Protein AF-A0A2N5U3Z6-F1 (afdb_monomer_lite)

Radius of gyration: 29.04 Å; chains: 1; bounding box: 116×33×48 Å

pLDDT: mean 81.66, std 21.19, range [35.41, 98.62]

Sequence (120 aa):
MEQDHVSVTTAPGPGIQDKLATPISTPFEHVRKAMAEKLLVKTNQSAFGGKLQAPIRLVWNSRLSSTAGRAKLDSWDENSRNHIKDQSTIELSICILHNPERLRKTLVHELCHVAFWVID

Organism: NCBI:txid200324

Structure (mmCIF, N/CA/C/O backbone):
data_AF-A0A2N5U3Z6-F1
#
_entry.id   AF-A0A2N5U3Z6-F1
#
loop_
_atom_site.group_PDB
_atom_site.id
_atom_site.type_symbol
_atom_site.label_atom_id
_atom_site.label_alt_id
_atom_site.label_comp_id
_atom_site.label_asym_id
_atom_site.label_entity_id
_atom_site.label_seq_id
_atom_site.pdbx_PDB_ins_code
_atom_site.Cartn_x
_atom_site.Cartn_y
_atom_site.Cartn_z
_atom_site.occupancy
_atom_site.B_iso_or_equiv
_atom_site.auth_seq_id
_atom_site.auth_comp_id
_atom_site.auth_asym_id
_atom_site.auth_atom_id
_atom_site.pdbx_PDB_model_num
ATOM 1 N N . MET A 1 1 ? -87.912 -17.569 23.025 1.00 38.12 1 MET A N 1
ATOM 2 C CA . MET A 1 1 ? -87.402 -18.945 22.893 1.00 38.12 1 MET A CA 1
ATOM 3 C C . MET A 1 1 ? -85.901 -18.843 22.810 1.00 38.12 1 MET A C 1
ATOM 5 O O . MET A 1 1 ? -85.441 -18.073 21.981 1.00 38.12 1 MET A O 1
ATOM 9 N N . GLU A 1 2 ? -85.263 -19.504 23.778 1.00 38.09 2 GLU A N 1
ATOM 10 C CA . GLU A 1 2 ? -83.838 -19.835 23.979 1.00 38.09 2 GLU A CA 1
ATOM 11 C C . GLU A 1 2 ? -82.773 -18.772 23.613 1.00 38.09 2 GLU A C 1
ATOM 13 O O . GLU A 1 2 ? -82.687 -18.328 22.476 1.00 38.09 2 GLU A O 1
ATOM 18 N N . GLN A 1 3 ? -82.046 -18.179 24.579 1.00 35.41 3 GLN A N 1
ATOM 19 C CA . GLN A 1 3 ? -80.854 -18.704 25.304 1.00 35.41 3 GLN A CA 1
ATOM 20 C C . GLN A 1 3 ? -79.721 -19.091 24.323 1.00 35.41 3 GLN A C 1
ATOM 22 O O . GLN A 1 3 ? -79.964 -19.816 23.373 1.00 35.41 3 GLN A O 1
ATOM 27 N N . ASP A 1 4 ? -78.511 -18.522 24.394 1.00 40.28 4 ASP A N 1
ATOM 28 C CA . ASP A 1 4 ? -77.529 -18.815 25.445 1.00 40.28 4 ASP A CA 1
ATOM 29 C C . ASP A 1 4 ? -76.443 -17.735 25.666 1.00 40.28 4 ASP A C 1
ATOM 31 O O . ASP A 1 4 ? -76.099 -16.931 24.799 1.00 40.28 4 ASP A O 1
ATOM 35 N N . HIS A 1 5 ? -75.904 -17.781 26.886 1.00 45.88 5 HIS A N 1
ATOM 36 C CA . HIS A 1 5 ? -74.808 -17.011 27.478 1.00 45.88 5 HIS A CA 1
ATOM 37 C C . HIS A 1 5 ? -73.440 -17.210 26.793 1.00 45.88 5 HIS A C 1
ATOM 39 O O . HIS A 1 5 ? -73.171 -18.290 26.288 1.00 45.88 5 HIS A O 1
ATOM 45 N N . VAL A 1 6 ? -72.525 -16.234 26.932 1.00 49.12 6 VAL A N 1
ATOM 46 C CA . VAL A 1 6 ? -71.198 -16.391 27.588 1.00 49.12 6 VAL A CA 1
ATOM 47 C C . VAL A 1 6 ? -70.549 -15.009 27.780 1.00 49.12 6 VAL A C 1
ATOM 49 O O . VAL A 1 6 ? -70.332 -14.263 26.828 1.00 49.12 6 VAL A O 1
ATOM 52 N N . SER A 1 7 ? -70.193 -14.697 29.028 1.00 45.12 7 SER A N 1
ATOM 53 C CA . SER A 1 7 ? -69.291 -13.600 29.401 1.00 45.12 7 SER A CA 1
ATOM 54 C C . SER A 1 7 ? -67.850 -14.112 29.458 1.00 45.12 7 SER A C 1
ATOM 56 O O . SER A 1 7 ? -67.602 -15.133 30.095 1.00 45.12 7 SER A O 1
ATOM 58 N N . VAL A 1 8 ? -66.890 -13.371 28.892 1.00 44.84 8 VAL A N 1
ATOM 59 C CA . VAL A 1 8 ? -65.457 -13.516 29.207 1.00 44.84 8 VAL A CA 1
ATOM 60 C C . VAL A 1 8 ? -64.834 -12.137 29.425 1.00 44.84 8 VAL A C 1
ATOM 62 O O . VAL A 1 8 ? -64.752 -11.309 28.522 1.00 44.84 8 VAL A O 1
ATOM 65 N N . THR A 1 9 ? -64.388 -11.919 30.659 1.00 44.44 9 THR A N 1
ATOM 66 C CA . THR A 1 9 ? -63.453 -10.874 31.087 1.00 44.44 9 THR A CA 1
ATOM 67 C C . THR A 1 9 ? -62.024 -11.376 30.889 1.00 44.44 9 THR A C 1
ATOM 69 O O . THR A 1 9 ? -61.702 -12.418 31.448 1.00 44.44 9 THR A O 1
ATOM 72 N N . THR A 1 10 ? -61.148 -10.609 30.224 1.00 42.12 10 THR A N 1
ATOM 73 C CA . THR A 1 10 ? -59.681 -10.670 30.424 1.00 42.12 10 THR A CA 1
ATOM 74 C C . THR A 1 10 ? -58.994 -9.343 30.052 1.00 42.12 10 THR A C 1
ATOM 76 O O . THR A 1 10 ? -59.440 -8.625 29.165 1.00 42.12 10 THR A O 1
ATOM 79 N N . ALA A 1 11 ? -57.933 -9.043 30.804 1.00 52.56 11 ALA A N 1
ATOM 80 C CA . ALA A 1 11 ? -57.215 -7.784 31.049 1.00 52.56 11 ALA A CA 1
ATOM 81 C C . ALA A 1 11 ? -56.402 -7.181 29.867 1.00 52.56 11 ALA A C 1
ATOM 83 O O . ALA A 1 11 ? -56.192 -7.861 28.863 1.00 52.56 11 ALA A O 1
ATOM 84 N N . PRO A 1 12 ? -55.883 -5.932 29.984 1.00 48.81 12 PRO A N 1
ATOM 85 C CA . PRO A 1 12 ? -54.998 -5.338 28.981 1.00 48.81 12 PRO A CA 1
ATOM 86 C C . PRO A 1 12 ? -53.585 -5.937 29.074 1.00 48.81 12 PRO A C 1
ATOM 88 O O . PRO A 1 12 ? -52.981 -5.983 30.147 1.00 48.81 12 PRO A O 1
ATOM 91 N N . GLY A 1 13 ? -53.064 -6.414 27.942 1.00 42.12 13 GLY A N 1
ATOM 92 C CA . GLY A 1 13 ? -51.723 -6.992 27.846 1.00 42.12 13 GLY A CA 1
ATOM 93 C C . GLY A 1 13 ? -50.605 -5.942 27.984 1.00 42.12 13 GLY A C 1
ATOM 94 O O . GLY A 1 13 ? -50.789 -4.795 27.570 1.00 42.12 13 GLY A O 1
ATOM 95 N N . PRO A 1 14 ? -49.443 -6.314 28.553 1.00 49.09 14 PRO A N 1
ATOM 96 C CA . PRO A 1 14 ? -48.327 -5.410 28.790 1.00 49.09 14 PRO A CA 1
ATOM 97 C C . PRO A 1 14 ? -47.526 -5.177 27.504 1.00 49.09 14 PRO A C 1
ATOM 99 O O . PRO A 1 14 ? -47.238 -6.106 26.750 1.00 49.09 14 PRO A O 1
ATOM 102 N N . GLY A 1 15 ? -47.134 -3.923 27.277 1.00 52.59 15 GLY A N 1
ATOM 103 C CA . GLY A 1 15 ? -46.203 -3.559 26.217 1.00 52.59 15 GLY A CA 1
ATOM 104 C C . GLY A 1 15 ? -44.857 -4.259 26.398 1.00 52.59 15 GLY A C 1
ATOM 105 O O . GLY A 1 15 ? -44.221 -4.139 27.445 1.00 52.59 15 GLY A O 1
ATOM 106 N N . ILE A 1 16 ? -44.413 -4.955 25.355 1.00 53.59 16 ILE A N 1
ATOM 107 C CA . ILE A 1 16 ? -43.042 -5.442 25.230 1.00 53.59 16 ILE A CA 1
ATOM 108 C C . ILE A 1 16 ? -42.375 -4.600 24.147 1.00 53.59 16 ILE A C 1
ATOM 110 O O . ILE A 1 16 ? -42.789 -4.585 22.993 1.00 53.59 16 ILE A O 1
ATOM 114 N N . GLN A 1 17 ? -41.377 -3.832 24.574 1.00 48.34 17 GLN A N 1
ATOM 115 C CA . GLN A 1 17 ? -40.501 -3.046 23.717 1.00 48.34 17 GLN A CA 1
ATOM 116 C C . GLN A 1 17 ? -39.591 -4.003 22.947 1.00 48.34 17 GLN A C 1
ATOM 118 O O . GLN A 1 17 ? -38.734 -4.654 23.550 1.00 48.34 17 GLN A O 1
ATOM 123 N N . ASP A 1 18 ? -39.737 -4.057 21.625 1.00 44.53 18 ASP A N 1
ATOM 124 C CA . ASP A 1 18 ? -38.755 -4.702 20.761 1.00 44.53 18 ASP A CA 1
ATOM 125 C C . ASP A 1 18 ? -37.433 -3.927 20.826 1.00 44.53 18 ASP A C 1
ATOM 127 O O . ASP A 1 18 ? -37.266 -2.842 20.262 1.00 44.53 18 ASP A O 1
ATOM 131 N N . LYS A 1 19 ? -36.464 -4.493 21.552 1.00 53.09 19 LYS A N 1
ATOM 132 C CA . LYS A 1 19 ? -35.059 -4.097 21.471 1.00 53.09 19 LYS A CA 1
ATOM 133 C C . LYS A 1 19 ? -34.556 -4.480 20.082 1.00 53.09 19 LYS A C 1
ATOM 135 O O . LYS A 1 19 ? -34.192 -5.629 19.846 1.00 53.09 19 LYS A O 1
ATOM 140 N N . LEU A 1 20 ? -34.518 -3.508 19.176 1.00 50.31 20 LEU A N 1
ATOM 141 C CA . LEU A 1 20 ? -33.838 -3.636 17.893 1.00 50.31 20 LEU A CA 1
ATOM 142 C C . LEU A 1 20 ? -32.348 -3.909 18.163 1.00 50.31 20 LEU A C 1
ATOM 144 O O . LEU A 1 20 ? -31.597 -3.010 18.542 1.00 50.31 20 LEU A O 1
ATOM 148 N N . ALA A 1 21 ? -31.931 -5.165 18.026 1.00 58.72 21 ALA A N 1
ATOM 149 C CA . ALA A 1 21 ? -30.528 -5.542 18.058 1.00 58.72 21 ALA A CA 1
ATOM 150 C C . ALA A 1 21 ? -29.836 -4.914 16.842 1.00 58.72 21 ALA A C 1
ATOM 152 O O . ALA A 1 21 ? -30.020 -5.348 15.705 1.00 58.72 21 ALA A O 1
ATOM 153 N N . THR A 1 22 ? -29.057 -3.863 17.074 1.00 57.59 22 THR A N 1
ATOM 154 C CA . THR A 1 22 ? -28.168 -3.285 16.067 1.00 57.59 22 THR A CA 1
ATOM 155 C C . THR A 1 22 ? -27.169 -4.363 15.632 1.00 57.59 22 THR A C 1
ATOM 157 O O . THR A 1 22 ? -26.564 -4.995 16.505 1.00 57.59 22 THR A O 1
ATOM 160 N N . PRO A 1 23 ? -26.945 -4.602 14.326 1.00 59.88 23 PRO A N 1
ATOM 161 C CA . PRO A 1 23 ? -25.887 -5.508 13.903 1.00 59.88 23 PRO A CA 1
ATOM 162 C C . PRO A 1 23 ? -24.553 -4.958 14.411 1.00 59.88 23 PRO A C 1
ATOM 164 O O . PRO A 1 23 ? -24.196 -3.810 14.138 1.00 59.88 23 PRO A O 1
ATOM 167 N N . ILE A 1 24 ? -23.832 -5.769 15.186 1.00 60.44 24 ILE A N 1
ATOM 168 C CA . ILE A 1 24 ? -22.497 -5.439 15.685 1.00 60.44 24 ILE A CA 1
ATOM 169 C C . ILE A 1 24 ? -21.577 -5.326 14.464 1.00 60.44 24 ILE A C 1
ATOM 171 O O . ILE A 1 24 ? -21.066 -6.320 13.952 1.00 60.44 24 ILE A O 1
ATOM 175 N N . SER A 1 25 ? -21.404 -4.108 13.953 1.00 81.12 25 SER A N 1
ATOM 176 C CA . SER A 1 25 ? -20.427 -3.819 12.907 1.00 81.12 25 SER A CA 1
ATOM 177 C C . SER A 1 25 ? -19.033 -3.989 13.502 1.00 81.12 25 SER A C 1
ATOM 179 O O . SER A 1 25 ? -18.674 -3.298 14.455 1.00 81.12 25 SER A O 1
ATOM 181 N N . THR A 1 26 ? -18.229 -4.896 12.948 1.00 85.38 26 THR A N 1
ATOM 182 C CA . THR A 1 26 ? -16.824 -5.058 13.347 1.00 85.38 26 THR A CA 1
ATOM 183 C C . THR A 1 26 ? -16.079 -3.726 13.186 1.00 85.38 26 THR A C 1
ATOM 185 O O . THR A 1 26 ? -16.139 -3.156 12.090 1.00 85.38 26 THR A O 1
ATOM 188 N N . PRO A 1 27 ? -15.367 -3.220 14.215 1.00 92.38 27 PRO A N 1
ATOM 189 C CA . PRO A 1 27 ? -14.646 -1.954 14.106 1.00 92.38 27 PRO A CA 1
ATOM 190 C C . PRO A 1 27 ? -13.585 -1.997 13.004 1.00 92.38 27 PRO A C 1
ATOM 192 O O . PRO A 1 27 ? -12.945 -3.032 12.781 1.00 92.38 27 PRO A O 1
ATOM 195 N N . PHE A 1 28 ? -13.381 -0.868 12.325 1.00 93.94 28 PHE A N 1
ATOM 196 C CA . PHE A 1 28 ? -12.492 -0.776 11.168 1.00 93.94 28 PHE A CA 1
ATOM 197 C C . PHE A 1 28 ? -11.056 -1.213 11.493 1.00 93.94 28 PHE A C 1
ATOM 199 O O . PHE A 1 28 ? -10.415 -1.892 10.695 1.00 93.94 28 PHE A O 1
ATOM 206 N N . GLU A 1 29 ? -10.562 -0.889 12.684 1.00 93.50 29 GLU A N 1
ATOM 207 C CA . GLU A 1 29 ? -9.216 -1.208 13.158 1.00 93.50 29 GLU A CA 1
ATOM 208 C C . GLU A 1 29 ? -8.917 -2.710 13.124 1.00 93.50 29 GLU A C 1
ATOM 210 O O . GLU A 1 29 ? -7.779 -3.096 12.838 1.00 93.50 29 GLU A O 1
ATOM 215 N N . HIS A 1 30 ? -9.934 -3.545 13.361 1.00 94.38 30 HIS A N 1
ATOM 216 C CA . HIS A 1 30 ? -9.818 -5.004 13.338 1.00 94.38 30 HIS A CA 1
ATOM 217 C C . HIS A 1 30 ? -9.769 -5.560 11.912 1.00 94.38 30 HIS A C 1
ATOM 219 O O . HIS A 1 30 ? -9.145 -6.590 11.672 1.00 94.38 30 HIS A O 1
ATOM 225 N N . VAL A 1 31 ? -10.393 -4.873 10.950 1.00 96.00 31 VAL A N 1
ATOM 226 C CA . VAL A 1 31 ? -10.525 -5.356 9.565 1.00 96.00 31 VAL A CA 1
ATOM 227 C C . VAL A 1 31 ? -9.588 -4.658 8.579 1.00 96.00 31 VAL A C 1
ATOM 229 O O . VAL A 1 31 ? -9.389 -5.160 7.474 1.00 96.00 31 VAL A O 1
ATOM 232 N N . ARG A 1 32 ? -8.969 -3.528 8.950 1.00 96.50 32 ARG A N 1
ATOM 233 C CA . ARG A 1 32 ? -8.189 -2.672 8.035 1.00 96.50 32 ARG A CA 1
ATOM 234 C C . ARG A 1 32 ? -7.042 -3.391 7.332 1.00 96.50 32 ARG A C 1
ATOM 236 O O . ARG A 1 32 ? -6.798 -3.122 6.161 1.00 96.50 32 ARG A O 1
ATOM 243 N N . LYS A 1 33 ? -6.359 -4.318 8.015 1.00 97.38 33 LYS A N 1
ATOM 244 C CA . LYS A 1 33 ? -5.234 -5.069 7.434 1.00 97.38 33 LYS A CA 1
ATOM 245 C C . LYS A 1 33 ? -5.719 -5.995 6.320 1.00 97.38 33 LYS A C 1
ATOM 247 O O . LYS A 1 33 ? -5.291 -5.854 5.180 1.00 97.38 33 LYS A O 1
ATOM 252 N N . ALA A 1 34 ? -6.706 -6.836 6.630 1.00 97.19 34 ALA A N 1
ATOM 253 C CA . ALA A 1 34 ? -7.331 -7.730 5.659 1.00 97.19 34 ALA A CA 1
ATOM 254 C C . ALA A 1 34 ? -8.008 -6.957 4.511 1.00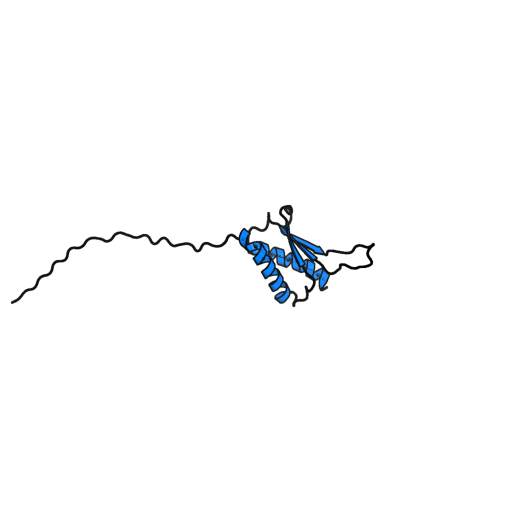 97.19 34 ALA A C 1
ATOM 256 O O . ALA A 1 34 ? -7.995 -7.390 3.361 1.00 97.19 34 ALA A O 1
ATOM 257 N N . MET A 1 35 ? -8.593 -5.793 4.803 1.00 97.88 35 MET A N 1
ATOM 258 C CA . MET A 1 35 ? -9.157 -4.911 3.783 1.00 97.88 35 MET A CA 1
ATOM 259 C C . MET A 1 35 ? -8.078 -4.372 2.837 1.00 97.88 35 MET A C 1
ATOM 261 O O . MET A 1 35 ? -8.301 -4.366 1.629 1.00 97.88 35 MET A O 1
ATOM 265 N N . ALA A 1 36 ? -6.925 -3.942 3.360 1.00 98.44 36 ALA A N 1
ATOM 266 C CA . ALA A 1 36 ? -5.812 -3.448 2.551 1.00 98.44 36 ALA A CA 1
ATOM 267 C C . ALA A 1 36 ? -5.253 -4.539 1.627 1.00 98.44 36 ALA A C 1
ATOM 269 O O . ALA A 1 36 ? -5.069 -4.292 0.440 1.00 98.44 36 ALA A O 1
ATOM 270 N N . GLU A 1 37 ? -5.067 -5.759 2.133 1.00 98.25 37 GLU A N 1
ATOM 271 C CA . GLU A 1 37 ? -4.611 -6.904 1.331 1.00 98.25 37 GLU A CA 1
ATOM 272 C C . GLU A 1 37 ? -5.585 -7.226 0.190 1.00 98.25 37 GLU A C 1
ATOM 274 O O . GLU A 1 37 ? -5.190 -7.294 -0.975 1.00 98.25 37 GLU A O 1
ATOM 279 N N . LYS A 1 38 ? -6.885 -7.342 0.498 1.00 98.25 38 LYS A N 1
ATOM 280 C CA . LYS A 1 38 ? -7.926 -7.569 -0.520 1.00 98.25 38 LYS A CA 1
ATOM 281 C C . LYS A 1 38 ? -7.954 -6.453 -1.557 1.00 98.25 38 LYS A C 1
ATOM 283 O O . LYS A 1 38 ? -8.115 -6.713 -2.750 1.00 98.25 38 LYS A O 1
ATOM 288 N N . LEU A 1 39 ? -7.818 -5.207 -1.108 1.00 98.44 39 LEU A N 1
ATOM 289 C CA . LEU A 1 39 ? -7.819 -4.053 -1.990 1.00 98.44 39 LEU A CA 1
ATOM 290 C C . LEU A 1 39 ? -6.592 -4.035 -2.902 1.00 98.44 39 LEU A C 1
ATOM 292 O O . LEU A 1 39 ? -6.745 -3.717 -4.078 1.00 98.44 39 LEU A O 1
ATOM 296 N N . LEU A 1 40 ? -5.414 -4.409 -2.402 1.00 98.38 40 LEU A N 1
ATOM 297 C CA . LEU A 1 40 ? -4.207 -4.527 -3.213 1.00 98.38 40 LEU A CA 1
ATOM 298 C C . LEU A 1 40 ? -4.414 -5.537 -4.340 1.00 98.38 40 LEU A C 1
ATOM 300 O O . LEU A 1 40 ? -4.242 -5.183 -5.504 1.00 98.38 40 LEU A O 1
ATOM 304 N N . VAL A 1 41 ? -4.856 -6.756 -4.010 1.00 97.75 41 VAL A N 1
ATOM 305 C CA . VAL A 1 41 ? -5.094 -7.818 -5.004 1.00 97.75 41 VAL A CA 1
ATOM 306 C C . VAL A 1 41 ? -6.111 -7.363 -6.049 1.00 97.75 41 VAL A C 1
ATOM 308 O O . VAL A 1 41 ? -5.851 -7.446 -7.249 1.00 97.75 41 VAL A O 1
ATOM 311 N N . LYS A 1 42 ? -7.244 -6.809 -5.600 1.00 98.25 42 LYS A N 1
ATOM 312 C CA . LYS A 1 42 ? -8.291 -6.307 -6.495 1.00 98.25 42 LYS A CA 1
ATOM 313 C C . LYS A 1 42 ? -7.780 -5.192 -7.406 1.00 98.25 42 LYS A C 1
ATOM 315 O O . LYS A 1 42 ? -8.104 -5.175 -8.592 1.00 98.25 42 LYS A O 1
ATOM 320 N N . THR A 1 43 ? -7.013 -4.250 -6.864 1.00 98.25 43 THR A N 1
ATOM 321 C CA . THR A 1 43 ? -6.488 -3.112 -7.631 1.00 98.25 43 THR A CA 1
ATOM 322 C C . THR A 1 43 ? -5.450 -3.586 -8.645 1.00 98.25 43 THR A C 1
ATOM 324 O O . THR A 1 43 ? -5.525 -3.188 -9.802 1.00 98.25 43 THR A O 1
ATOM 327 N N . ASN A 1 44 ? -4.559 -4.511 -8.267 1.00 97.81 44 ASN A N 1
ATOM 328 C CA . ASN A 1 44 ? -3.609 -5.122 -9.197 1.00 97.81 44 ASN A CA 1
ATOM 329 C C . ASN A 1 44 ? -4.319 -5.780 -10.382 1.00 97.81 44 ASN A C 1
ATOM 331 O O . ASN A 1 44 ? -3.999 -5.495 -11.532 1.00 97.81 44 ASN A O 1
ATOM 335 N N . GLN A 1 45 ? -5.340 -6.594 -10.113 1.00 98.06 45 GLN A N 1
ATOM 336 C CA . GLN A 1 45 ? -6.099 -7.264 -11.168 1.00 98.06 45 GLN A CA 1
ATOM 337 C C . GLN A 1 45 ? -6.877 -6.282 -12.055 1.00 98.06 45 GLN A C 1
ATOM 339 O O . GLN A 1 45 ? -6.799 -6.371 -13.275 1.00 98.06 45 GLN A O 1
ATOM 344 N N . SER A 1 46 ? -7.628 -5.352 -11.458 1.00 97.56 46 SER A N 1
ATOM 345 C CA . SER A 1 46 ? -8.581 -4.512 -12.202 1.00 97.56 46 SER A CA 1
ATOM 346 C C . SER A 1 46 ? -7.973 -3.262 -12.838 1.00 97.56 46 SER A C 1
ATOM 348 O O . SER A 1 46 ? -8.393 -2.889 -13.927 1.00 97.56 46 SER A O 1
ATOM 350 N N . ALA A 1 47 ? -7.009 -2.611 -12.181 1.00 97.25 47 ALA A N 1
ATOM 351 C CA . ALA A 1 47 ? -6.425 -1.352 -12.648 1.00 97.25 47 ALA A CA 1
ATOM 352 C C . ALA A 1 47 ? -5.076 -1.550 -13.354 1.00 97.25 47 ALA A C 1
ATOM 354 O O . ALA A 1 47 ? -4.777 -0.835 -14.304 1.00 97.25 47 ALA A O 1
ATOM 355 N N . PHE A 1 48 ? -4.276 -2.526 -12.914 1.00 96.44 48 PHE A N 1
ATOM 356 C CA . PHE A 1 48 ? -2.920 -2.751 -13.436 1.00 96.44 48 PHE A CA 1
ATOM 357 C C . PHE A 1 48 ? -2.795 -4.020 -14.291 1.00 96.44 48 PHE A C 1
ATOM 359 O O . PHE A 1 48 ? -1.701 -4.350 -14.743 1.00 96.44 48 PHE A O 1
ATOM 366 N N . GLY A 1 49 ? -3.893 -4.747 -14.523 1.00 96.44 49 GLY A N 1
ATOM 367 C CA . GLY A 1 49 ? -3.912 -5.953 -15.358 1.00 96.44 49 GLY A CA 1
ATOM 368 C C . GLY A 1 49 ? -3.027 -7.090 -14.836 1.00 96.44 49 GLY A C 1
ATOM 369 O O . GLY A 1 49 ? -2.500 -7.864 -15.628 1.00 96.44 49 GLY A O 1
ATOM 370 N N . GLY A 1 50 ? -2.805 -7.163 -13.520 1.00 95.62 50 GLY A N 1
ATOM 371 C CA . GLY A 1 50 ? -1.946 -8.170 -12.891 1.00 95.62 50 GLY A CA 1
ATOM 372 C C . GLY A 1 50 ? -0.446 -7.965 -13.127 1.00 95.62 50 GLY A C 1
ATOM 373 O O . GLY A 1 50 ? 0.333 -8.892 -12.914 1.00 95.62 50 GLY A O 1
ATOM 374 N N . LYS A 1 51 ? -0.025 -6.777 -13.575 1.00 94.19 51 LYS A N 1
ATOM 375 C CA . LYS A 1 51 ? 1.378 -6.482 -13.902 1.00 94.19 51 LYS A CA 1
ATOM 376 C C . LYS A 1 51 ? 2.259 -6.197 -12.680 1.00 94.19 51 LYS A C 1
ATOM 378 O O . LYS A 1 51 ? 3.477 -6.243 -12.805 1.00 94.19 51 LYS A O 1
ATOM 383 N N . LEU A 1 52 ? 1.686 -5.976 -11.491 1.00 93.00 52 LEU A N 1
ATOM 384 C CA . LEU A 1 52 ? 2.459 -5.912 -10.243 1.00 93.00 52 LEU A CA 1
ATOM 385 C C . LEU A 1 52 ? 2.742 -7.338 -9.744 1.00 93.00 52 LEU A C 1
ATOM 387 O O . LEU A 1 52 ? 2.055 -7.840 -8.854 1.00 93.00 52 LEU A O 1
ATOM 391 N N . GLN A 1 53 ? 3.684 -8.023 -10.398 1.00 86.44 53 GLN A N 1
ATOM 392 C CA . GLN A 1 53 ? 4.005 -9.440 -10.150 1.00 86.44 53 GLN A CA 1
ATOM 393 C C . GLN A 1 53 ? 5.001 -9.632 -8.999 1.00 86.44 53 GLN A C 1
ATOM 395 O O . GLN A 1 53 ? 4.966 -10.641 -8.297 1.00 86.44 53 GLN A O 1
ATOM 400 N N . ALA A 1 54 ? 5.865 -8.639 -8.798 1.00 86.19 54 ALA A N 1
ATOM 401 C CA . ALA A 1 54 ? 6.765 -8.547 -7.662 1.00 86.19 54 ALA A CA 1
ATOM 402 C C . ALA A 1 54 ? 5.983 -8.484 -6.332 1.00 86.19 54 ALA A C 1
ATOM 404 O O . ALA A 1 54 ? 4.959 -7.794 -6.254 1.00 86.19 54 ALA A O 1
ATOM 405 N N . PRO A 1 55 ? 6.457 -9.145 -5.258 1.00 88.44 55 PRO A N 1
ATOM 406 C CA . PRO A 1 55 ? 5.849 -9.016 -3.942 1.00 88.44 55 PRO A CA 1
ATOM 407 C C . PRO A 1 55 ? 5.828 -7.556 -3.469 1.00 88.44 55 PRO A C 1
ATOM 409 O O . PRO A 1 55 ? 6.868 -6.905 -3.368 1.00 88.44 55 PRO A O 1
ATOM 412 N N . ILE A 1 56 ? 4.646 -7.058 -3.101 1.00 94.69 56 ILE A N 1
ATOM 413 C CA . ILE A 1 56 ? 4.490 -5.753 -2.447 1.00 94.69 56 ILE A CA 1
ATOM 414 C C . ILE A 1 56 ? 4.291 -5.982 -0.950 1.00 94.69 56 ILE A C 1
ATOM 416 O O . ILE A 1 56 ? 3.312 -6.602 -0.531 1.00 94.69 56 ILE A O 1
ATOM 420 N N . ARG A 1 57 ? 5.204 -5.466 -0.124 1.00 95.75 57 ARG A N 1
ATOM 421 C CA . ARG A 1 57 ? 5.059 -5.492 1.336 1.00 95.75 57 ARG A CA 1
ATOM 422 C C . ARG A 1 57 ? 4.127 -4.384 1.801 1.00 95.75 57 ARG A C 1
ATOM 424 O O . ARG A 1 57 ? 4.408 -3.211 1.580 1.00 95.75 57 ARG A O 1
ATOM 431 N N . LEU A 1 58 ? 3.065 -4.749 2.515 1.00 97.50 58 LEU A N 1
ATOM 432 C CA . LEU A 1 58 ? 2.232 -3.800 3.252 1.00 97.50 58 LEU A CA 1
ATOM 433 C C . LEU A 1 58 ? 2.717 -3.686 4.699 1.00 97.50 58 LEU A C 1
ATOM 435 O O . LEU A 1 58 ? 2.686 -4.660 5.450 1.00 97.50 58 LEU A O 1
ATOM 439 N N . VAL A 1 59 ? 3.124 -2.486 5.108 1.00 97.56 59 VAL A N 1
ATOM 440 C CA . VAL A 1 59 ? 3.607 -2.204 6.466 1.00 97.56 59 VAL A CA 1
ATOM 441 C C . VAL A 1 59 ? 2.698 -1.179 7.131 1.00 97.56 59 VAL A C 1
ATOM 443 O O . VAL A 1 59 ? 2.436 -0.113 6.586 1.00 97.56 59 VAL A O 1
ATOM 446 N N . TRP A 1 60 ? 2.232 -1.475 8.343 1.00 97.75 60 TRP A N 1
ATOM 447 C CA . TRP A 1 60 ? 1.451 -0.534 9.147 1.00 97.75 60 TRP A CA 1
ATOM 448 C C . TRP A 1 60 ? 2.371 0.205 10.115 1.00 97.75 60 TRP A C 1
ATOM 450 O O . TRP A 1 60 ? 2.938 -0.409 11.016 1.00 97.75 60 TRP A O 1
ATOM 460 N N . ASN A 1 61 ? 2.510 1.516 9.937 1.00 96.88 61 ASN A N 1
ATOM 461 C CA . ASN A 1 61 ? 3.472 2.341 10.656 1.00 96.88 61 ASN A CA 1
ATOM 462 C C . ASN A 1 61 ? 2.751 3.334 11.586 1.00 96.88 61 ASN A C 1
ATOM 464 O O . ASN A 1 61 ? 2.002 4.201 11.134 1.00 96.88 61 ASN A O 1
ATOM 468 N N . SER A 1 62 ? 2.971 3.221 12.899 1.00 95.88 62 SER A N 1
ATOM 469 C CA . SER A 1 62 ? 2.430 4.156 13.903 1.00 95.88 62 SER A CA 1
ATOM 470 C C . SER A 1 62 ? 3.202 5.475 13.987 1.00 95.88 62 SER A C 1
ATOM 472 O O . SER A 1 62 ? 2.684 6.455 14.513 1.00 95.88 62 SER A O 1
ATOM 474 N N . ARG A 1 63 ? 4.426 5.526 13.450 1.00 95.62 63 ARG A N 1
ATOM 475 C CA . ARG A 1 63 ? 5.270 6.730 13.430 1.00 95.62 63 ARG A CA 1
ATOM 476 C C . ARG A 1 63 ? 4.967 7.641 12.241 1.00 95.62 63 ARG A C 1
ATOM 478 O O . ARG A 1 63 ? 5.427 8.778 12.221 1.00 95.62 63 ARG A O 1
ATOM 485 N N . LEU A 1 64 ? 4.213 7.159 11.251 1.00 94.69 64 LEU A N 1
ATOM 486 C CA . LEU A 1 64 ? 3.825 7.944 10.085 1.00 94.69 64 LEU A CA 1
ATOM 487 C C . LEU A 1 64 ? 2.661 8.875 10.463 1.00 94.69 64 LEU A C 1
ATOM 489 O O . LEU A 1 64 ? 1.501 8.478 10.415 1.00 94.69 64 LEU A O 1
ATOM 493 N N . SER A 1 65 ? 2.969 10.095 10.902 1.00 95.19 65 SER A N 1
ATOM 494 C CA . SER A 1 65 ? 1.980 11.068 11.402 1.00 95.19 65 SER A CA 1
ATOM 495 C C . SER A 1 65 ? 1.759 12.275 10.486 1.00 95.19 65 SER A C 1
ATOM 497 O O . SER A 1 65 ? 0.798 13.013 10.684 1.00 95.19 65 SER A O 1
ATOM 499 N N . SER A 1 66 ? 2.601 12.467 9.469 1.00 96.38 66 SER A N 1
ATOM 500 C CA . SER A 1 66 ? 2.476 13.560 8.495 1.00 96.38 66 SER A CA 1
ATOM 501 C C . SER A 1 66 ? 1.793 13.144 7.189 1.00 96.38 66 SER A C 1
ATOM 503 O O . SER A 1 66 ? 1.182 13.984 6.531 1.00 96.38 66 SER A O 1
ATOM 505 N N . THR A 1 67 ? 1.858 11.863 6.809 1.00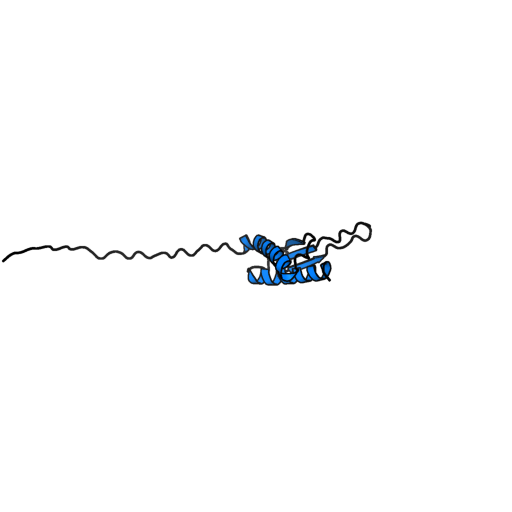 96.75 67 THR A N 1
ATOM 506 C CA . THR A 1 67 ? 1.238 11.337 5.582 1.00 96.75 67 THR A CA 1
ATOM 507 C C . THR A 1 67 ? 0.441 10.066 5.856 1.00 96.75 67 THR A C 1
ATOM 509 O O . THR A 1 67 ? 0.763 9.281 6.744 1.00 96.75 67 THR A O 1
ATOM 512 N N . ALA A 1 68 ? -0.638 9.853 5.099 1.00 98.00 68 ALA A N 1
ATOM 513 C CA . ALA A 1 68 ? -1.487 8.672 5.269 1.00 98.00 68 ALA A CA 1
ATOM 514 C C . ALA A 1 68 ? -0.818 7.383 4.755 1.00 98.00 68 ALA A C 1
ATOM 516 O O . ALA A 1 68 ? -1.123 6.298 5.253 1.00 98.00 68 ALA A O 1
ATOM 517 N N . GLY A 1 69 ? 0.087 7.511 3.784 1.00 98.19 69 GLY A N 1
ATOM 518 C CA . GLY A 1 69 ? 0.871 6.421 3.224 1.00 98.19 69 GLY A CA 1
ATOM 519 C C . GLY A 1 69 ? 2.164 6.914 2.574 1.00 98.19 69 GLY A C 1
ATOM 520 O O . GLY A 1 69 ? 2.410 8.126 2.514 1.00 98.19 69 GLY A O 1
ATOM 521 N N . ARG A 1 70 ? 3.014 5.960 2.181 1.00 97.75 70 ARG A N 1
ATOM 522 C CA . ARG A 1 70 ? 4.199 6.176 1.343 1.00 97.75 70 ARG A CA 1
ATOM 523 C C . ARG A 1 70 ? 4.624 4.879 0.653 1.00 97.75 70 ARG A C 1
ATOM 525 O O . ARG A 1 70 ? 4.800 3.864 1.326 1.00 97.75 70 ARG A O 1
ATOM 532 N N . ALA A 1 71 ? 4.880 4.934 -0.647 1.00 96.88 71 ALA A N 1
ATOM 533 C CA . ALA A 1 71 ? 5.526 3.868 -1.405 1.00 96.88 71 ALA A CA 1
ATOM 534 C C . ALA A 1 71 ? 7.062 3.997 -1.405 1.00 96.88 71 ALA A C 1
ATOM 536 O O . ALA A 1 71 ? 7.621 5.098 -1.412 1.00 96.88 71 ALA A O 1
ATOM 537 N N . LYS A 1 72 ? 7.745 2.853 -1.405 1.00 93.56 72 LYS A N 1
ATOM 538 C CA . LYS A 1 72 ? 9.196 2.709 -1.534 1.00 93.56 72 LYS A CA 1
ATOM 539 C C . LYS A 1 72 ? 9.483 1.596 -2.532 1.00 93.56 72 LYS A C 1
ATOM 541 O O . LYS A 1 72 ? 8.943 0.500 -2.388 1.00 93.56 72 LYS A O 1
ATOM 546 N N . LEU A 1 73 ? 10.343 1.869 -3.503 1.00 88.81 73 LEU A N 1
ATOM 547 C CA . LEU A 1 73 ? 11.022 0.816 -4.241 1.00 88.81 73 LEU A CA 1
ATOM 548 C C . LEU A 1 73 ? 12.229 0.398 -3.404 1.00 88.81 73 LEU A C 1
ATOM 550 O O . LEU A 1 73 ? 13.042 1.250 -3.040 1.00 88.81 73 LEU A O 1
ATOM 554 N N . ASP A 1 74 ? 12.330 -0.881 -3.059 1.00 81.44 74 ASP A N 1
ATOM 555 C CA . ASP A 1 74 ? 13.500 -1.380 -2.350 1.00 81.44 74 ASP A CA 1
ATOM 556 C C . ASP A 1 74 ? 14.627 -1.489 -3.386 1.00 81.44 74 ASP A C 1
ATOM 558 O O . ASP A 1 74 ? 14.743 -2.472 -4.109 1.00 81.44 74 ASP A O 1
ATOM 562 N N . SER A 1 75 ? 15.392 -0.409 -3.554 1.00 67.00 75 SER A N 1
ATOM 563 C CA . SER A 1 75 ? 16.416 -0.304 -4.589 1.00 67.00 75 SER A CA 1
ATOM 564 C C . SER A 1 75 ? 17.819 -0.547 -4.037 1.00 67.00 75 SER A C 1
ATOM 566 O O . SER A 1 75 ? 18.280 0.186 -3.168 1.00 67.00 75 SER A O 1
ATOM 568 N N . TRP A 1 76 ? 18.489 -1.512 -4.668 1.00 50.94 76 TRP A N 1
ATOM 569 C CA . TRP A 1 76 ? 19.838 -1.381 -5.235 1.00 50.94 76 TRP A CA 1
ATOM 570 C C . TRP A 1 76 ? 20.990 -1.073 -4.260 1.00 50.94 76 TRP A C 1
ATOM 572 O O . TRP A 1 76 ? 21.267 0.075 -3.927 1.00 50.94 76 TRP A O 1
ATOM 582 N N . ASP A 1 77 ? 21.717 -2.124 -3.875 1.00 50.25 77 ASP A N 1
ATOM 583 C CA . ASP A 1 77 ? 23.082 -2.012 -3.354 1.00 50.25 77 ASP A CA 1
ATOM 584 C C . ASP A 1 77 ? 24.049 -1.881 -4.542 1.00 50.25 77 ASP A C 1
ATOM 586 O O . ASP A 1 77 ? 24.149 -2.800 -5.353 1.00 50.25 77 ASP A O 1
ATOM 590 N N . GLU A 1 78 ? 24.758 -0.754 -4.655 1.00 52.75 78 GLU A N 1
ATOM 591 C CA . GLU A 1 78 ? 25.745 -0.540 -5.725 1.00 52.75 78 GLU A CA 1
ATOM 592 C C . GLU A 1 78 ? 26.937 -1.509 -5.642 1.00 52.75 78 GLU A C 1
ATOM 594 O O . GLU A 1 78 ? 27.578 -1.794 -6.653 1.00 52.75 78 GLU A O 1
ATOM 599 N N . ASN A 1 79 ? 27.224 -2.045 -4.448 1.00 58.69 79 ASN A N 1
ATOM 600 C CA . ASN A 1 79 ? 28.346 -2.955 -4.208 1.00 58.69 79 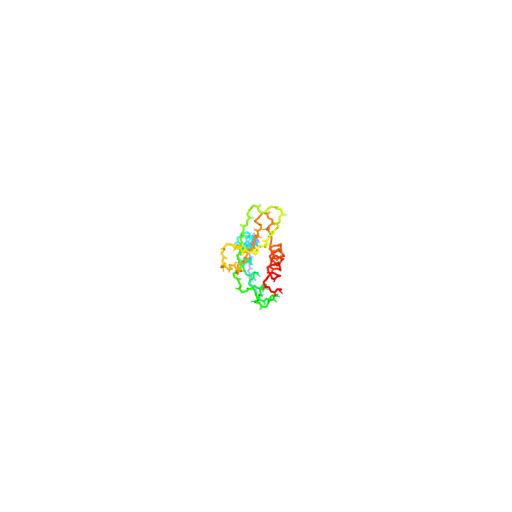ASN A CA 1
ATOM 601 C C . ASN A 1 79 ? 27.996 -4.415 -4.505 1.00 58.69 79 ASN A C 1
ATOM 603 O O . ASN A 1 79 ? 28.878 -5.228 -4.801 1.00 58.69 79 ASN A O 1
ATOM 607 N N . SER A 1 80 ? 26.711 -4.760 -4.467 1.00 53.78 80 SER A N 1
ATOM 608 C CA . SER A 1 80 ? 26.236 -6.090 -4.815 1.00 53.78 80 SER A CA 1
ATOM 609 C C . SER A 1 80 ? 25.799 -6.089 -6.274 1.00 53.78 80 SER A C 1
ATOM 611 O O . SER A 1 80 ? 24.742 -5.575 -6.618 1.00 53.78 80 SER A O 1
ATOM 613 N N . ARG A 1 81 ? 26.537 -6.783 -7.154 1.00 53.53 81 ARG A N 1
ATOM 614 C CA . ARG A 1 81 ? 26.102 -7.101 -8.540 1.00 53.53 81 ARG A CA 1
ATOM 615 C C . ARG A 1 81 ? 24.785 -7.903 -8.621 1.00 53.53 81 ARG A C 1
ATOM 617 O O . ARG A 1 81 ? 24.437 -8.408 -9.683 1.00 53.53 81 ARG A O 1
ATOM 624 N N . ASN A 1 82 ? 24.071 -8.057 -7.510 1.00 49.69 82 ASN A N 1
ATOM 625 C CA . ASN A 1 82 ? 22.793 -8.723 -7.406 1.00 49.69 82 ASN A CA 1
ATOM 626 C C . ASN A 1 82 ? 21.704 -7.656 -7.235 1.00 49.69 82 ASN A C 1
ATOM 628 O O . ASN A 1 82 ? 21.451 -7.167 -6.135 1.00 49.69 82 ASN A O 1
ATOM 632 N N . HIS A 1 83 ? 21.078 -7.271 -8.344 1.00 49.81 83 HIS A N 1
ATOM 633 C CA . HIS A 1 83 ? 19.871 -6.452 -8.332 1.00 49.81 83 HIS A CA 1
ATOM 634 C C . HIS A 1 83 ? 18.775 -7.162 -7.524 1.00 49.81 83 HIS A C 1
ATOM 636 O O . HIS A 1 83 ? 18.136 -8.076 -8.029 1.00 49.81 83 HIS A O 1
ATOM 642 N N . ILE A 1 84 ? 18.492 -6.707 -6.303 1.00 55.16 84 ILE A N 1
ATOM 643 C CA . ILE A 1 84 ? 17.203 -6.982 -5.654 1.00 55.16 84 ILE A CA 1
ATOM 644 C C . ILE A 1 84 ? 16.250 -5.885 -6.135 1.00 55.16 84 ILE A C 1
ATOM 646 O O . ILE A 1 84 ? 15.914 -4.977 -5.390 1.00 55.16 84 ILE A O 1
ATOM 650 N N . LYS A 1 85 ? 15.918 -5.874 -7.430 1.00 57.4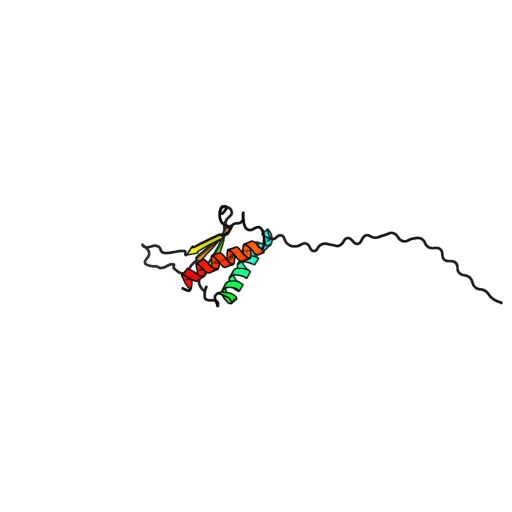4 85 LYS A N 1
ATOM 651 C CA . LYS A 1 85 ? 15.024 -4.857 -8.017 1.00 57.44 85 LYS A CA 1
ATOM 652 C C . LYS A 1 85 ? 13.541 -5.161 -7.794 1.00 57.44 85 LYS A C 1
ATOM 654 O O . LYS A 1 85 ? 12.687 -4.360 -8.158 1.00 57.44 85 LYS A O 1
ATOM 659 N N . ASP A 1 86 ? 13.235 -6.289 -7.167 1.00 69.50 86 ASP A N 1
ATOM 660 C CA . ASP A 1 86 ? 11.937 -6.928 -7.364 1.00 69.50 86 ASP A CA 1
ATOM 661 C C . ASP A 1 86 ? 11.031 -6.824 -6.139 1.00 69.50 86 ASP A C 1
ATOM 663 O O . ASP A 1 86 ? 10.101 -7.613 -5.987 1.00 69.50 86 ASP A O 1
ATOM 667 N N . GLN A 1 87 ? 11.294 -5.881 -5.231 1.00 84.44 87 GLN A N 1
ATOM 668 C CA . GLN A 1 87 ? 10.436 -5.682 -4.073 1.00 84.44 87 GLN A CA 1
ATOM 669 C C . GLN A 1 87 ? 10.080 -4.215 -3.866 1.00 84.44 87 GLN A C 1
ATOM 671 O O . GLN A 1 87 ? 10.911 -3.315 -3.949 1.00 84.44 87 GLN A O 1
ATOM 676 N N . SER A 1 88 ? 8.799 -3.978 -3.608 1.00 92.94 88 SER A N 1
ATOM 677 C CA . SER A 1 88 ? 8.278 -2.669 -3.231 1.00 92.94 88 SER A CA 1
ATOM 678 C C . SER A 1 88 ? 7.624 -2.762 -1.863 1.00 92.94 88 SER A C 1
ATOM 680 O O . SER A 1 88 ? 7.019 -3.776 -1.510 1.00 92.94 88 SER A O 1
ATOM 682 N N . THR A 1 89 ? 7.703 -1.683 -1.098 1.00 95.69 89 THR A N 1
ATOM 683 C CA . THR A 1 89 ? 7.080 -1.570 0.216 1.00 95.69 89 THR A CA 1
ATOM 684 C C . THR A 1 89 ? 6.123 -0.381 0.223 1.00 95.69 89 THR A C 1
ATOM 686 O O . THR A 1 89 ? 6.498 0.732 -0.133 1.00 95.69 89 THR A O 1
ATOM 689 N N . ILE A 1 90 ? 4.882 -0.601 0.650 1.00 97.75 90 ILE A N 1
ATOM 690 C CA . ILE A 1 90 ? 3.910 0.457 0.928 1.00 97.75 90 ILE A CA 1
ATOM 691 C C . ILE A 1 90 ? 3.720 0.533 2.440 1.00 97.75 90 ILE A C 1
ATOM 693 O O . ILE A 1 90 ? 3.259 -0.415 3.080 1.00 97.75 90 ILE A O 1
ATOM 697 N N . GLU A 1 91 ? 4.056 1.685 3.009 1.00 98.12 91 GLU A N 1
ATOM 698 C CA . GLU A 1 91 ? 3.780 2.009 4.402 1.00 98.12 91 GLU A CA 1
ATOM 699 C C . GLU A 1 91 ? 2.440 2.737 4.519 1.00 98.12 91 GLU A C 1
ATOM 701 O O . GLU A 1 91 ? 2.164 3.674 3.774 1.00 98.12 91 GLU A O 1
ATOM 706 N N . LEU A 1 92 ? 1.614 2.325 5.478 1.00 98.56 92 LEU A N 1
ATOM 707 C CA . LEU A 1 92 ? 0.302 2.894 5.772 1.00 98.56 92 LEU A CA 1
ATOM 708 C C . LEU A 1 92 ? 0.250 3.377 7.223 1.00 98.56 92 LEU A C 1
ATOM 710 O O . LEU A 1 92 ? 0.640 2.659 8.146 1.00 98.56 92 LEU A O 1
ATOM 714 N N . SER A 1 93 ? -0.264 4.586 7.437 1.00 98.19 93 SER A N 1
ATOM 715 C CA . SER A 1 93 ? -0.331 5.195 8.765 1.00 98.19 93 SER A CA 1
ATOM 716 C C . SER A 1 93 ? -1.455 4.611 9.617 1.00 98.19 93 SER A C 1
ATOM 718 O O . SER A 1 93 ? -2.634 4.699 9.269 1.00 98.19 93 SER A O 1
ATOM 720 N N . ILE A 1 94 ? -1.105 4.105 10.801 1.00 96.75 94 ILE A N 1
ATOM 721 C CA . ILE A 1 94 ? -2.087 3.707 11.825 1.00 96.75 94 ILE A CA 1
ATOM 722 C C . ILE A 1 94 ? -2.820 4.926 12.404 1.00 96.75 94 ILE A C 1
ATOM 724 O O . ILE A 1 94 ? -3.987 4.803 12.773 1.00 96.75 94 ILE A O 1
ATOM 728 N N . CYS A 1 95 ? -2.135 6.068 12.483 1.00 96.31 95 CYS A N 1
ATOM 729 C CA . CYS A 1 95 ? -2.579 7.283 13.172 1.00 96.31 95 CYS A CA 1
ATOM 730 C C . CYS A 1 95 ? -3.408 8.226 12.290 1.00 96.31 95 CYS A C 1
ATOM 732 O O . CYS A 1 95 ? -3.849 9.267 12.761 1.00 96.31 95 CYS A O 1
ATOM 734 N N . ILE A 1 96 ? -3.560 7.911 11.001 1.00 96.88 96 ILE A N 1
ATOM 735 C CA . ILE A 1 96 ? -4.282 8.750 10.035 1.00 96.88 96 ILE A CA 1
ATOM 736 C C . ILE A 1 96 ? -5.413 7.969 9.352 1.00 96.88 96 ILE A C 1
ATOM 738 O O . ILE A 1 96 ? -6.459 8.541 9.010 1.00 96.88 96 ILE A O 1
ATOM 742 N N . LEU A 1 97 ? -5.229 6.662 9.138 1.00 97.12 97 LEU A N 1
ATOM 743 C CA . LEU A 1 97 ? -6.210 5.796 8.488 1.00 97.12 97 LEU A CA 1
ATOM 744 C C . LEU A 1 97 ? -7.164 5.185 9.521 1.00 97.12 97 LEU A C 1
ATOM 746 O O . LEU A 1 97 ? -6.940 4.081 10.017 1.00 97.12 97 LEU A O 1
ATOM 750 N N . HIS A 1 98 ? -8.254 5.905 9.792 1.00 95.00 98 HIS A N 1
ATOM 751 C CA . HIS A 1 98 ? -9.321 5.505 10.725 1.00 95.00 98 HIS A CA 1
ATOM 752 C C . HIS A 1 98 ? -10.637 5.125 10.039 1.00 95.00 98 HIS A C 1
ATOM 754 O O . HIS A 1 98 ? -11.604 4.787 10.710 1.00 95.00 98 HIS A O 1
ATOM 760 N N . ASN A 1 99 ? -10.708 5.194 8.705 1.00 96.12 99 ASN A N 1
ATOM 761 C CA . ASN A 1 99 ? -11.909 4.797 7.978 1.00 96.12 99 ASN A CA 1
ATOM 762 C C . ASN A 1 99 ? -11.595 4.064 6.658 1.00 96.12 99 ASN A C 1
ATOM 764 O O . ASN A 1 99 ? -10.534 4.297 6.060 1.00 96.12 99 ASN A O 1
ATOM 768 N N . PRO A 1 100 ? -12.524 3.207 6.183 1.00 97.38 100 PRO A N 1
ATOM 769 C CA . PRO A 1 100 ? -12.344 2.405 4.972 1.00 97.38 100 PRO A CA 1
ATOM 770 C C . PRO A 1 100 ? -12.097 3.224 3.705 1.00 97.38 100 PRO A C 1
ATOM 772 O O . PRO A 1 100 ? -11.265 2.856 2.877 1.00 97.38 100 PRO A O 1
ATOM 775 N N . GLU A 1 101 ? -12.809 4.340 3.533 1.00 97.31 101 GLU A N 1
ATOM 776 C CA . GLU A 1 101 ? -12.715 5.145 2.314 1.00 97.31 101 GLU A CA 1
ATOM 777 C C . GLU A 1 101 ? -11.342 5.793 2.163 1.00 97.31 101 GLU A C 1
ATOM 779 O O . GLU A 1 101 ? -10.762 5.789 1.074 1.00 97.31 101 GLU A O 1
ATOM 784 N N . ARG A 1 102 ? -10.803 6.319 3.267 1.00 97.88 102 ARG A N 1
ATOM 785 C CA . ARG A 1 102 ? -9.472 6.917 3.303 1.00 97.88 102 ARG A CA 1
ATOM 786 C C . ARG A 1 102 ? -8.404 5.864 3.046 1.00 97.88 102 ARG A C 1
ATOM 788 O O . ARG A 1 102 ? -7.539 6.110 2.215 1.00 97.88 102 ARG A O 1
ATOM 795 N N . LEU A 1 103 ? 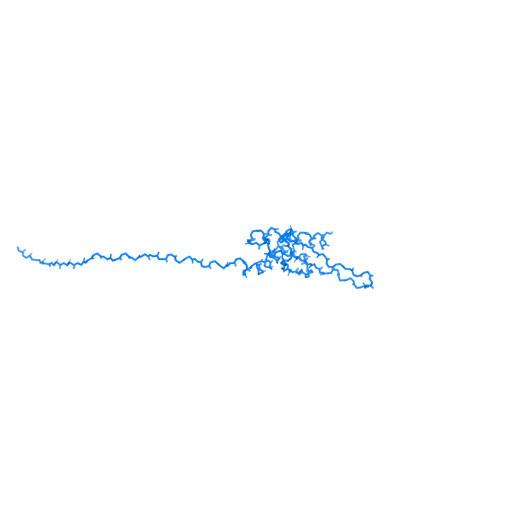-8.512 4.679 3.660 1.00 98.50 103 LEU A N 1
ATOM 796 C CA . LEU A 1 103 ? -7.623 3.554 3.348 1.00 98.50 103 LEU A CA 1
ATOM 797 C C . LEU A 1 103 ? -7.667 3.222 1.856 1.00 98.50 103 LEU A C 1
ATOM 799 O O . LEU A 1 103 ? -6.614 3.059 1.244 1.00 98.50 103 LEU A O 1
ATOM 803 N N . ARG A 1 104 ? -8.865 3.173 1.258 1.00 98.50 104 ARG A N 1
ATOM 804 C CA . ARG A 1 104 ? -9.006 2.861 -0.164 1.00 98.50 104 ARG A CA 1
ATOM 805 C C . ARG A 1 104 ? -8.282 3.866 -1.047 1.00 98.50 104 ARG A C 1
ATOM 807 O O . ARG A 1 104 ? -7.498 3.473 -1.904 1.00 98.50 104 ARG A O 1
ATOM 814 N N . LYS A 1 105 ? -8.550 5.154 -0.832 1.00 98.44 105 LYS A N 1
ATOM 815 C CA . LYS A 1 105 ? -7.942 6.245 -1.605 1.00 98.44 105 LYS A CA 1
ATOM 816 C C . LYS A 1 105 ? -6.423 6.264 -1.439 1.00 98.44 105 LYS A C 1
ATOM 818 O O . LYS A 1 105 ? -5.713 6.334 -2.434 1.00 98.44 105 LYS A O 1
ATOM 823 N N . THR A 1 106 ? -5.939 6.153 -0.203 1.00 98.62 106 THR A N 1
ATOM 824 C CA . THR A 1 106 ? -4.504 6.149 0.094 1.00 98.62 106 THR A CA 1
ATOM 825 C C . THR A 1 106 ? -3.808 4.947 -0.530 1.00 98.62 106 THR A C 1
ATOM 827 O O . THR A 1 106 ? -2.840 5.138 -1.251 1.00 98.62 106 THR A O 1
ATOM 830 N N . LEU A 1 107 ? -4.305 3.722 -0.335 1.00 98.62 107 LEU A N 1
ATOM 831 C CA . LEU A 1 107 ? -3.623 2.541 -0.867 1.00 98.62 107 LEU A CA 1
ATOM 832 C C . LEU A 1 107 ? -3.569 2.541 -2.399 1.00 98.62 107 LEU A C 1
ATOM 834 O O . LEU A 1 107 ? -2.537 2.199 -2.963 1.00 98.62 107 LEU A O 1
ATOM 838 N N . VAL A 1 108 ? -4.647 2.948 -3.078 1.00 98.50 108 VAL A N 1
ATOM 839 C CA . VAL A 1 108 ? -4.640 3.057 -4.546 1.00 98.50 108 VAL A CA 1
ATOM 840 C C . VAL A 1 108 ? -3.615 4.094 -5.012 1.00 98.50 108 VAL A C 1
ATOM 842 O O . VAL A 1 108 ? -2.885 3.821 -5.956 1.00 98.50 108 VAL A O 1
ATOM 845 N N . HIS A 1 109 ? -3.511 5.240 -4.332 1.00 98.25 109 HIS A N 1
ATOM 846 C CA . HIS A 1 109 ? -2.494 6.249 -4.636 1.00 98.25 109 HIS A CA 1
ATOM 847 C C . HIS A 1 109 ? -1.070 5.692 -4.496 1.00 98.25 109 HIS A C 1
ATOM 849 O O . HIS A 1 109 ? -0.271 5.830 -5.418 1.00 98.25 109 HIS A O 1
ATOM 855 N N . GLU A 1 110 ? -0.768 5.009 -3.388 1.00 98.38 110 GLU A N 1
ATOM 856 C CA . GLU A 1 110 ? 0.558 4.410 -3.194 1.00 98.38 110 GLU A CA 1
ATOM 857 C C . GLU A 1 110 ? 0.849 3.295 -4.210 1.00 98.38 110 GLU A C 1
ATOM 859 O O . GLU A 1 110 ? 1.975 3.165 -4.682 1.00 98.38 110 GLU A O 1
ATOM 864 N N . LEU A 1 111 ? -0.160 2.511 -4.601 1.00 97.81 111 LEU A N 1
ATOM 865 C CA . LEU A 1 111 ? -0.006 1.508 -5.655 1.00 97.81 111 LEU A CA 1
ATOM 866 C C . LEU A 1 111 ? 0.255 2.131 -7.029 1.00 97.81 111 LEU A C 1
ATOM 868 O O . LEU A 1 111 ? 0.971 1.522 -7.816 1.00 97.81 111 LEU A O 1
ATOM 872 N N . CYS A 1 112 ? -0.271 3.324 -7.322 1.00 97.50 112 CYS A N 1
ATOM 873 C CA . CYS A 1 112 ? 0.075 4.041 -8.550 1.00 97.50 112 CYS A CA 1
ATOM 874 C C . CYS A 1 112 ? 1.559 4.433 -8.581 1.00 97.50 112 CYS A C 1
ATOM 876 O O . CYS A 1 112 ? 2.178 4.307 -9.632 1.00 97.50 112 CYS A O 1
ATOM 878 N N . HIS A 1 113 ? 2.145 4.843 -7.447 1.00 96.00 113 HIS A N 1
ATOM 879 C CA . HIS A 1 113 ? 3.595 5.085 -7.365 1.00 96.00 113 HIS A CA 1
ATOM 880 C C . HIS A 1 113 ? 4.392 3.813 -7.652 1.00 96.00 113 HIS A C 1
ATOM 882 O O . HIS A 1 113 ? 5.338 3.844 -8.430 1.00 96.00 113 HIS A O 1
ATOM 888 N N . VAL A 1 114 ? 3.978 2.676 -7.082 1.00 95.12 114 VAL A N 1
ATOM 889 C CA . VAL A 1 114 ? 4.620 1.380 -7.363 1.00 95.12 114 VAL A CA 1
ATOM 890 C C . VAL A 1 114 ? 4.472 0.991 -8.834 1.00 95.12 114 VAL A C 1
ATOM 892 O O . VAL A 1 114 ? 5.445 0.588 -9.462 1.00 95.12 114 VAL A O 1
ATOM 895 N N . ALA A 1 115 ? 3.272 1.128 -9.398 1.00 94.38 115 ALA A N 1
ATOM 896 C CA . ALA A 1 115 ? 3.005 0.824 -10.798 1.00 94.38 115 ALA A CA 1
ATOM 897 C C . ALA A 1 115 ? 3.863 1.665 -11.742 1.00 94.38 115 ALA A C 1
ATOM 899 O O . ALA A 1 115 ? 4.401 1.120 -12.698 1.00 94.38 115 ALA A O 1
ATOM 900 N N . PHE A 1 116 ? 4.045 2.949 -11.436 1.00 93.62 116 PHE A N 1
ATOM 901 C CA . PHE A 1 116 ? 4.936 3.829 -12.183 1.00 93.62 116 PHE A CA 1
ATOM 902 C C . PHE A 1 116 ? 6.393 3.343 -12.178 1.00 93.62 116 PHE A C 1
ATOM 904 O O . PHE A 1 116 ? 7.088 3.522 -13.159 1.00 93.62 116 PHE A O 1
ATOM 911 N N . TRP A 1 117 ? 6.883 2.696 -11.120 1.00 90.00 117 TRP A N 1
ATOM 912 C CA . TRP A 1 117 ? 8.255 2.164 -11.129 1.00 90.00 117 TRP A CA 1
ATOM 913 C C . TRP A 1 117 ? 8.397 0.792 -11.789 1.00 90.00 117 TRP A C 1
ATOM 915 O O . TRP A 1 117 ? 9.489 0.441 -12.227 1.00 90.00 117 TRP A O 1
ATOM 925 N N . VAL A 1 118 ? 7.335 -0.017 -11.771 1.00 88.06 118 VAL A N 1
ATOM 926 C CA . VAL A 1 118 ? 7.383 -1.434 -12.174 1.00 88.06 118 VAL A CA 1
ATOM 927 C C . VAL A 1 118 ? 6.885 -1.656 -13.605 1.00 88.06 118 VAL A C 1
ATOM 929 O O . VAL A 1 118 ? 7.327 -2.599 -14.256 1.00 88.06 118 VAL A O 1
ATOM 932 N N . ILE A 1 119 ? 5.921 -0.854 -14.065 1.00 87.25 119 ILE A N 1
ATOM 933 C CA . ILE A 1 119 ? 5.227 -1.047 -15.348 1.00 87.25 119 ILE A CA 1
ATOM 934 C C . ILE A 1 119 ? 5.684 -0.046 -16.415 1.00 87.25 119 ILE A C 1
ATOM 936 O O . ILE A 1 119 ? 5.682 -0.427 -17.586 1.00 87.25 119 ILE A O 1
ATOM 940 N N . ASP A 1 120 ? 5.971 1.201 -16.021 1.00 63.50 120 ASP A N 1
ATO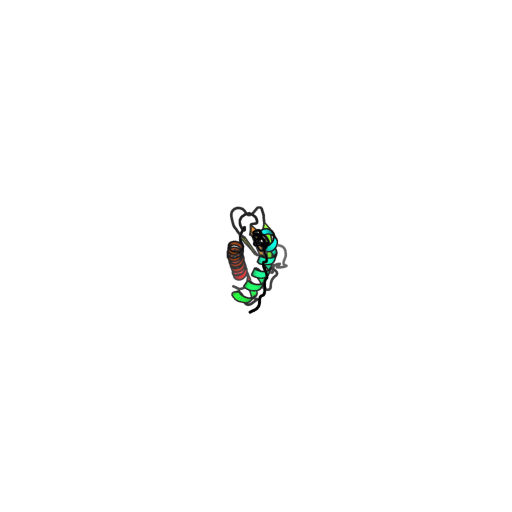M 941 C CA . ASP A 1 120 ? 6.429 2.279 -16.920 1.00 63.50 120 ASP A CA 1
ATOM 942 C C . ASP A 1 120 ? 7.762 1.918 -17.596 1.00 63.50 120 ASP A C 1
ATOM 944 O O . ASP A 1 120 ? 7.881 2.169 -18.817 1.00 63.50 120 ASP A O 1
#

InterPro domains:
  IPR006640 SprT-like [PF10263] (37-119)

Foldseek 3Di:
DDDDDDDDDDDDDDDDDPPPDDPPDDFCLVCVVVLLVVLVVVCCCPVVVVQLVFDEAEAEDQPPPPDQKAKDQPADDPVDPDTPRRYIYMYGYPNPPRDSVSSNVRSSVNVVVVCVSRPD

Secondary structure (DSSP, 8-state):
----------PPPPP---------PPPHHHHHHHHHHHHHHHHHHHHSTT---SPEEEEEESS--S-SEEEEE----SS-SS---S-EEEEEETTT--SHHHHHHHHHHHHHHHHHHHT-